Protein AF-A0A7D9ENE1-F1 (afdb_monomer_lite)

Organism: Paramuricea clavata (NCBI:txid317549)

Secondary structure (DSSP, 8-state):
-EESSS-S-TTSS-EE----PPPHHHHHHHHHHTTGGG--SS-EEEEEE-TTS-EEEEEEE-TTPPPPTTTHHHHHHHHHHHHHHHHHHHS--HHHHHHTS---HHHHHHHHHHS--S---PPP------------------------

pLDDT: mean 74.37, std 24.55, range [29.38, 98.38]

Foldseek 3Di:
DAAPDPDPPSVPDDDDDDDDDDDPVNVVVVVVVQPPPNGAPDKDFDWDADPVRDIDTDDIGGPPDDDDPVCVVVVVVVVVVVVVVVCCVVPPDVVVVCVVPPDPVVVVVVVVVVPDDPDDDDDDDDDDDDDDDDDDDPDPDDDDDDDD

Sequence (148 aa):
RKSLSDNWKRNMGSAVVEEIQLTERYKLWADECAKMFGGLDILCVEAIQTGDGKEYIIEVIDTGIKLFSESRDEDIQRIADLTIKRLKEKYPSSLENMIGKTAPAALLSEALKVVGNPTSKASHSPGDSNSSSTTKLHGHFSGIILDN

Structure (mmCIF, N/CA/C/O backbone):
data_AF-A0A7D9ENE1-F1
#
_entry.id   AF-A0A7D9ENE1-F1
#
loop_
_atom_site.group_PDB
_atom_site.id
_atom_site.type_symbol
_atom_site.label_atom_id
_atom_site.label_alt_id
_atom_site.label_comp_id
_atom_site.label_asym_id
_atom_site.label_entity_id
_atom_site.label_seq_id
_atom_site.pdbx_PDB_ins_code
_atom_site.Cartn_x
_atom_site.Cartn_y
_atom_site.Cartn_z
_atom_site.occupancy
_atom_site.B_iso_or_equiv
_atom_site.auth_seq_id
_atom_site.auth_comp_id
_atom_site.auth_asym_id
_atom_site.auth_atom_id
_atom_site.pdbx_PDB_model_num
ATOM 1 N N . ARG A 1 1 ? 10.859 3.025 -8.337 1.00 83.50 1 ARG A N 1
ATOM 2 C CA . ARG A 1 1 ? 12.265 2.776 -7.915 1.00 83.50 1 ARG A CA 1
ATOM 3 C C . ARG A 1 1 ? 13.111 2.343 -9.114 1.00 83.50 1 ARG A C 1
ATOM 5 O O . ARG A 1 1 ? 12.713 1.411 -9.809 1.00 83.50 1 ARG A O 1
ATOM 12 N N . LYS A 1 2 ? 14.271 2.972 -9.334 1.00 84.75 2 LYS A N 1
ATOM 13 C CA . LYS A 1 2 ? 15.272 2.615 -10.358 1.00 84.75 2 LYS A CA 1
ATOM 14 C C . LYS A 1 2 ? 16.598 2.274 -9.667 1.00 84.75 2 LYS A C 1
ATOM 16 O O . LYS A 1 2 ? 17.051 3.048 -8.830 1.00 84.75 2 LYS A O 1
ATOM 21 N N . SER A 1 3 ? 17.185 1.112 -9.961 1.00 83.00 3 SER A N 1
ATOM 22 C CA . SER A 1 3 ? 18.497 0.730 -9.406 1.00 83.00 3 SER A CA 1
ATOM 23 C C . SER A 1 3 ? 19.589 1.643 -9.965 1.00 83.00 3 SER A C 1
ATOM 25 O O . SER A 1 3 ? 19.548 1.975 -11.147 1.00 83.00 3 SER A O 1
ATOM 27 N N . LEU A 1 4 ? 20.557 2.024 -9.129 1.00 82.44 4 LEU A N 1
ATOM 28 C CA . LEU A 1 4 ? 21.798 2.695 -9.545 1.00 82.44 4 LEU A CA 1
ATOM 29 C C . LEU A 1 4 ? 22.974 1.717 -9.678 1.00 82.44 4 LEU A C 1
ATOM 31 O O . LEU A 1 4 ? 24.090 2.123 -9.985 1.00 82.44 4 LEU A O 1
ATOM 35 N N . SER A 1 5 ? 22.730 0.437 -9.410 1.00 80.12 5 SER A N 1
ATOM 36 C CA . SER A 1 5 ? 23.700 -0.643 -9.570 1.00 80.12 5 SER A CA 1
ATOM 37 C C . SER A 1 5 ? 23.276 -1.579 -10.699 1.00 80.12 5 SER A C 1
ATOM 39 O O . SER A 1 5 ? 22.077 -1.725 -10.956 1.00 80.12 5 SER A O 1
ATOM 41 N N . ASP A 1 6 ? 24.236 -2.299 -11.284 1.00 76.69 6 ASP A N 1
ATOM 42 C CA . ASP A 1 6 ? 23.997 -3.377 -12.263 1.00 76.69 6 ASP A CA 1
ATOM 43 C C . ASP A 1 6 ? 23.318 -4.622 -11.646 1.00 76.69 6 ASP A C 1
ATOM 45 O O . ASP A 1 6 ? 23.276 -5.701 -12.238 1.00 76.69 6 ASP A O 1
ATOM 49 N N . ASN A 1 7 ? 22.767 -4.503 -10.435 1.00 79.50 7 ASN A N 1
ATOM 50 C CA . ASN A 1 7 ? 22.021 -5.566 -9.791 1.00 79.50 7 ASN A CA 1
ATOM 51 C C . ASN A 1 7 ? 20.603 -5.655 -10.366 1.00 79.50 7 ASN A C 1
ATOM 53 O O . ASN A 1 7 ? 19.835 -4.690 -10.348 1.00 79.50 7 ASN A O 1
ATOM 57 N N . TRP A 1 8 ? 20.225 -6.850 -10.819 1.00 79.44 8 TRP A N 1
ATOM 58 C CA . TRP A 1 8 ? 18.872 -7.113 -11.308 1.00 79.44 8 TRP A CA 1
ATOM 59 C C . TRP A 1 8 ? 17.818 -6.983 -10.195 1.00 79.44 8 TRP A C 1
ATOM 61 O O . TRP A 1 8 ? 16.671 -6.617 -10.460 1.00 79.44 8 TRP A O 1
ATOM 71 N N . LYS A 1 9 ? 18.206 -7.233 -8.934 1.00 81.25 9 LYS A N 1
ATOM 72 C CA . LYS A 1 9 ? 17.355 -7.043 -7.755 1.00 81.25 9 LYS A CA 1
ATOM 73 C C . LYS A 1 9 ? 17.386 -5.582 -7.322 1.00 81.25 9 LYS A C 1
ATOM 75 O O . LYS A 1 9 ? 18.244 -5.175 -6.545 1.00 81.25 9 LYS A O 1
ATOM 80 N N . ARG A 1 10 ? 16.401 -4.798 -7.773 1.00 76.19 10 ARG A N 1
ATOM 81 C CA . ARG A 1 10 ? 16.303 -3.351 -7.481 1.00 76.19 10 ARG A CA 1
ATOM 82 C C . ARG A 1 10 ? 16.133 -3.008 -5.992 1.00 76.19 10 ARG A C 1
ATOM 84 O O . ARG A 1 10 ? 16.212 -1.835 -5.643 1.00 76.19 10 ARG A O 1
ATOM 91 N N . ASN A 1 11 ? 15.847 -3.983 -5.126 1.00 73.94 11 ASN A N 1
ATOM 92 C CA . ASN A 1 11 ? 15.789 -3.806 -3.671 1.00 73.94 11 ASN A CA 1
ATOM 93 C C . ASN A 1 11 ? 17.148 -4.016 -2.975 1.00 73.94 11 ASN A C 1
ATOM 95 O O . ASN A 1 11 ? 17.249 -3.756 -1.778 1.00 73.94 11 ASN A O 1
ATOM 99 N N . MET A 1 12 ? 18.176 -4.470 -3.702 1.00 77.12 12 MET A N 1
ATOM 100 C CA . MET A 1 12 ? 19.537 -4.622 -3.199 1.00 77.12 12 MET A CA 1
ATOM 101 C C . MET A 1 12 ? 20.462 -3.552 -3.779 1.00 77.12 12 MET A C 1
ATOM 103 O O . MET A 1 12 ? 20.626 -3.448 -4.991 1.00 77.12 12 MET A O 1
ATOM 107 N N . GLY A 1 13 ? 21.126 -2.813 -2.891 1.00 76.62 13 GLY A N 1
ATOM 108 C CA . GLY A 1 13 ? 22.040 -1.734 -3.258 1.00 76.62 13 GLY A CA 1
ATOM 109 C C . GLY A 1 13 ? 21.349 -0.378 -3.394 1.00 76.62 13 GLY A C 1
ATOM 110 O O . GLY A 1 13 ? 20.189 -0.201 -3.016 1.00 76.62 13 GLY A O 1
ATOM 111 N N . SER A 1 14 ? 22.093 0.602 -3.900 1.00 81.75 14 SER A N 1
ATOM 112 C CA . SER A 1 14 ? 21.598 1.966 -4.074 1.00 81.75 14 SER A CA 1
ATOM 113 C C . SER A 1 14 ? 20.551 2.031 -5.182 1.00 81.75 14 SER A C 1
ATOM 115 O O . SER A 1 14 ? 20.741 1.500 -6.278 1.00 81.75 14 SER A O 1
ATOM 117 N N . ALA A 1 15 ? 19.452 2.724 -4.911 1.00 84.75 15 ALA A N 1
ATOM 118 C CA . ALA A 1 15 ? 18.377 2.934 -5.863 1.00 84.75 15 ALA A CA 1
ATOM 119 C C . ALA A 1 15 ? 17.761 4.317 -5.657 1.00 84.75 15 ALA A C 1
ATOM 121 O O . ALA A 1 15 ? 17.670 4.797 -4.530 1.00 84.75 15 ALA A O 1
ATOM 122 N N . VAL A 1 16 ? 17.289 4.921 -6.744 1.00 85.25 16 VAL A N 1
ATOM 123 C CA . VAL A 1 16 ? 16.488 6.144 -6.702 1.00 85.25 16 VAL A CA 1
ATOM 124 C C . VAL A 1 16 ? 15.023 5.754 -6.551 1.00 85.25 16 VAL A C 1
ATOM 126 O O . VAL A 1 16 ? 14.503 4.900 -7.285 1.00 85.25 16 VAL A O 1
ATOM 129 N N . VAL A 1 17 ? 14.352 6.354 -5.575 1.00 86.06 17 VAL A N 1
ATOM 130 C CA . VAL A 1 17 ? 12.903 6.269 -5.400 1.00 86.06 17 VAL A CA 1
ATOM 131 C C . VAL A 1 17 ? 12.339 7.628 -5.789 1.00 86.06 17 VAL A C 1
ATOM 133 O O . VAL A 1 17 ? 12.820 8.648 -5.324 1.00 86.06 17 VAL A O 1
ATOM 136 N N . GLU A 1 18 ? 11.373 7.614 -6.696 1.00 86.56 18 GLU A N 1
ATOM 137 C CA . GLU A 1 18 ? 10.661 8.799 -7.161 1.00 86.56 18 GLU A CA 1
ATOM 138 C C . GLU A 1 18 ? 9.194 8.542 -6.842 1.00 86.56 18 GLU A C 1
ATOM 140 O O . GLU A 1 18 ? 8.674 7.471 -7.185 1.00 86.56 18 GLU A O 1
ATOM 145 N N . GLU A 1 19 ? 8.552 9.492 -6.171 1.00 88.38 19 GLU A N 1
ATOM 146 C CA . GLU A 1 19 ? 7.101 9.507 -6.068 1.00 88.38 19 GLU A CA 1
ATOM 147 C C . GLU A 1 19 ? 6.510 9.827 -7.445 1.00 88.38 19 GLU A C 1
ATOM 149 O O . GLU A 1 19 ? 7.012 10.680 -8.182 1.00 88.38 19 GLU A O 1
ATOM 154 N N . ILE A 1 20 ? 5.457 9.104 -7.816 1.00 90.12 20 ILE A N 1
ATOM 155 C CA . ILE A 1 20 ? 4.766 9.282 -9.091 1.00 90.12 20 ILE A CA 1
ATOM 156 C C . ILE A 1 20 ? 3.302 9.596 -8.832 1.00 90.12 20 ILE A C 1
ATOM 158 O O . ILE A 1 20 ? 2.725 9.158 -7.838 1.00 90.12 20 ILE A O 1
ATOM 162 N N . GLN A 1 21 ? 2.679 10.313 -9.763 1.00 91.94 21 GLN A N 1
ATOM 163 C CA . GLN A 1 21 ? 1.248 10.575 -9.679 1.00 91.94 21 GLN A CA 1
ATOM 164 C C . GLN A 1 21 ? 0.453 9.269 -9.754 1.00 91.94 21 GLN A C 1
ATOM 166 O O . GLN A 1 21 ? 0.703 8.408 -10.606 1.00 91.94 21 GLN A O 1
ATOM 171 N N . LEU A 1 22 ? -0.538 9.145 -8.872 1.00 93.62 22 LEU A N 1
ATOM 172 C CA . LEU A 1 22 ? -1.467 8.027 -8.893 1.00 93.62 22 LEU A CA 1
ATOM 173 C C . LEU A 1 22 ? -2.370 8.145 -10.128 1.00 93.62 22 LEU A C 1
ATOM 175 O O . LEU A 1 22 ? -3.110 9.113 -10.285 1.00 93.62 22 LEU A O 1
ATOM 179 N N . THR A 1 23 ? -2.312 7.148 -11.005 1.00 96.12 23 THR A N 1
ATOM 180 C CA . THR A 1 23 ? -3.180 7.070 -12.186 1.00 96.12 23 THR A CA 1
ATOM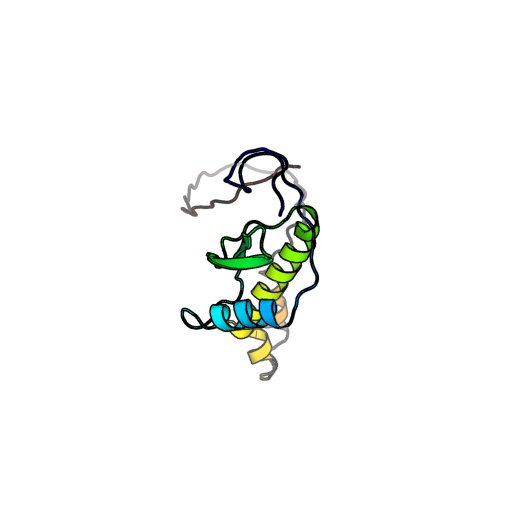 181 C C . THR A 1 23 ? -4.437 6.264 -11.872 1.00 96.12 23 THR A C 1
ATOM 183 O O . THR A 1 23 ? -4.436 5.430 -10.963 1.00 96.12 23 THR A O 1
ATOM 186 N N . GLU A 1 24 ? -5.495 6.432 -12.670 1.00 97.69 24 GLU A N 1
ATOM 187 C CA . GLU A 1 24 ? -6.702 5.596 -12.566 1.00 97.69 24 GLU A CA 1
ATOM 188 C C . GLU A 1 24 ? -6.383 4.104 -12.697 1.00 97.69 24 GLU A C 1
ATOM 190 O O . GLU A 1 24 ? -6.985 3.277 -12.018 1.00 97.69 24 GLU A O 1
ATOM 195 N N . ARG A 1 25 ? -5.386 3.752 -13.517 1.00 97.06 25 ARG A N 1
ATOM 196 C CA . ARG A 1 25 ? -4.958 2.363 -13.684 1.00 97.06 25 ARG A CA 1
ATOM 197 C C . ARG A 1 25 ? -4.301 1.807 -12.417 1.00 97.06 25 ARG A C 1
ATOM 199 O O . ARG A 1 25 ? -4.599 0.680 -12.038 1.00 97.06 25 ARG A O 1
ATOM 206 N N . TYR A 1 26 ? -3.441 2.578 -11.748 1.00 97.50 26 TYR A N 1
ATOM 207 C CA . TYR A 1 26 ? -2.842 2.144 -10.476 1.00 97.50 26 TYR A CA 1
ATOM 208 C C . TYR A 1 26 ? -3.883 2.048 -9.364 1.00 97.50 26 TYR A C 1
ATOM 210 O O . TYR A 1 26 ? -3.857 1.102 -8.580 1.00 97.50 26 TYR A O 1
ATOM 218 N N . LYS A 1 27 ? -4.838 2.984 -9.343 1.00 97.44 27 LYS A N 1
ATOM 219 C CA . LYS A 1 27 ? -5.983 2.921 -8.439 1.00 97.44 27 LYS A CA 1
ATOM 220 C C . LYS A 1 27 ? -6.813 1.661 -8.679 1.00 97.44 27 LYS A C 1
ATOM 222 O O . LYS A 1 27 ? -7.112 0.961 -7.724 1.00 97.44 27 LYS A O 1
ATOM 227 N N . LEU A 1 28 ? -7.119 1.333 -9.936 1.00 98.25 28 LEU A N 1
ATOM 228 C CA . LEU A 1 28 ? -7.845 0.112 -10.291 1.00 98.25 28 LEU A CA 1
ATOM 229 C C . LEU A 1 28 ? -7.131 -1.142 -9.770 1.00 98.25 28 LEU A C 1
ATOM 231 O O . LEU A 1 28 ? -7.777 -2.013 -9.200 1.00 98.25 28 LEU A O 1
ATOM 235 N N . TRP A 1 29 ? -5.807 -1.237 -9.931 1.00 98.38 29 TRP A N 1
ATOM 236 C CA . TRP A 1 29 ? -5.048 -2.377 -9.407 1.00 98.38 29 TRP A CA 1
ATOM 237 C C . TRP A 1 29 ? -5.186 -2.509 -7.891 1.00 98.38 29 TRP A C 1
ATOM 239 O O . TRP A 1 29 ? -5.470 -3.601 -7.402 1.00 98.38 29 TRP A O 1
ATOM 249 N N . ALA A 1 30 ? -5.024 -1.404 -7.162 1.00 97.88 30 ALA A N 1
ATOM 250 C CA . ALA A 1 30 ? -5.180 -1.393 -5.713 1.00 97.88 30 ALA A CA 1
ATOM 251 C C . ALA A 1 30 ? -6.617 -1.746 -5.290 1.00 97.88 30 ALA A C 1
ATOM 253 O O . ALA A 1 30 ? -6.799 -2.612 -4.439 1.00 97.88 30 ALA A O 1
ATOM 254 N N . ASP A 1 31 ? -7.626 -1.144 -5.925 1.00 98.00 31 ASP A N 1
ATOM 255 C CA . ASP A 1 31 ? -9.046 -1.355 -5.621 1.00 98.00 31 ASP A CA 1
ATOM 256 C C . ASP A 1 31 ? -9.483 -2.811 -5.864 1.00 98.00 31 ASP A C 1
ATOM 258 O O . ASP A 1 31 ? -10.265 -3.359 -5.086 1.00 98.00 31 ASP A O 1
ATOM 262 N N . GLU A 1 32 ? -8.993 -3.465 -6.923 1.00 98.31 32 GLU A N 1
ATOM 263 C CA . GLU A 1 32 ? -9.289 -4.882 -7.173 1.00 98.31 32 GLU A CA 1
ATOM 264 C C . GLU A 1 32 ? -8.587 -5.801 -6.165 1.00 98.31 32 GLU A C 1
ATOM 266 O O . GLU A 1 32 ? -9.214 -6.720 -5.633 1.00 98.31 32 GLU A O 1
ATOM 271 N N . CYS A 1 33 ? -7.320 -5.527 -5.835 1.00 98.06 33 CYS A N 1
ATOM 272 C CA . CYS A 1 33 ? -6.588 -6.294 -4.823 1.00 98.06 33 CYS A CA 1
ATOM 273 C C . CYS A 1 33 ? -7.198 -6.127 -3.421 1.00 98.06 33 CYS A C 1
ATOM 275 O O . CYS A 1 33 ? -7.230 -7.081 -2.644 1.00 98.06 33 CYS A O 1
ATOM 277 N N . ALA A 1 34 ? -7.759 -4.953 -3.112 1.00 98.19 34 ALA A N 1
ATOM 278 C CA . ALA A 1 34 ? -8.390 -4.661 -1.826 1.00 98.19 34 ALA A CA 1
ATOM 279 C C . ALA A 1 34 ? -9.583 -5.569 -1.507 1.00 98.19 34 ALA A C 1
ATOM 281 O O . ALA A 1 34 ? -9.944 -5.720 -0.345 1.00 98.19 34 ALA A O 1
ATOM 282 N N . LYS A 1 35 ? -10.211 -6.192 -2.509 1.00 98.00 35 LYS A N 1
ATOM 283 C CA . LYS A 1 35 ? -11.386 -7.059 -2.314 1.00 98.00 35 LYS A CA 1
ATOM 284 C C . LYS A 1 35 ? -11.021 -8.462 -1.819 1.00 98.00 35 LYS A C 1
ATOM 286 O O . LYS A 1 35 ? -11.905 -9.219 -1.414 1.00 98.00 35 LYS A O 1
ATOM 291 N N . MET A 1 36 ? -9.743 -8.836 -1.874 1.00 95.88 36 MET A N 1
ATOM 292 C CA . MET A 1 36 ? -9.277 -10.162 -1.471 1.00 95.88 36 MET A CA 1
ATOM 293 C C . MET A 1 36 ? -9.509 -10.411 0.026 1.00 95.88 36 MET A C 1
ATOM 295 O O . MET A 1 36 ? -9.534 -9.485 0.832 1.00 95.88 36 MET A O 1
ATOM 299 N N . PHE A 1 37 ? -9.688 -11.682 0.398 1.00 96.44 37 PHE A N 1
ATOM 300 C CA . PHE A 1 37 ? -9.783 -12.135 1.796 1.00 96.44 37 PHE A CA 1
ATOM 301 C C . PHE A 1 37 ? -10.854 -11.433 2.657 1.00 96.44 37 PHE A C 1
ATOM 303 O O . PHE A 1 37 ? -10.751 -11.408 3.879 1.00 96.44 37 PHE A O 1
ATOM 310 N N . GLY A 1 38 ? -11.908 -10.902 2.028 1.00 95.56 38 GLY A N 1
ATOM 311 C CA . GLY A 1 38 ? -12.989 -10.192 2.720 1.00 95.56 38 GLY A CA 1
ATOM 312 C C . GLY A 1 38 ? -12.736 -8.697 2.930 1.00 95.56 38 GLY A C 1
ATOM 313 O O . GLY A 1 38 ? -13.564 -8.039 3.557 1.00 95.56 38 GLY A O 1
ATOM 314 N N . GLY A 1 39 ? -11.644 -8.159 2.382 1.00 96.69 39 GLY A N 1
ATOM 315 C CA . GLY A 1 39 ? -11.302 -6.742 2.441 1.00 96.69 39 GLY A CA 1
ATOM 316 C C . GLY A 1 39 ? -9.922 -6.508 3.049 1.00 96.69 39 GLY A C 1
ATOM 317 O O . GLY A 1 39 ? -9.674 -6.890 4.191 1.00 96.69 39 GLY A O 1
ATOM 318 N N . LEU A 1 40 ? -9.046 -5.831 2.308 1.00 97.00 40 LEU A N 1
ATOM 319 C CA . LEU A 1 40 ? -7.759 -5.339 2.788 1.00 97.00 40 LEU A CA 1
ATOM 320 C C . LEU A 1 40 ? -7.828 -3.822 2.960 1.00 97.00 40 LEU A C 1
ATOM 322 O O . LEU A 1 40 ? -8.059 -3.085 2.005 1.00 97.00 40 LEU A O 1
ATOM 326 N N . ASP A 1 41 ? -7.613 -3.371 4.190 1.00 96.50 41 ASP A N 1
ATOM 327 C CA . ASP A 1 41 ? -7.587 -1.951 4.555 1.00 96.50 41 ASP A CA 1
ATOM 328 C C . ASP A 1 41 ? -6.279 -1.255 4.168 1.00 96.50 41 ASP A C 1
ATOM 330 O O . ASP A 1 41 ? -6.256 -0.071 3.840 1.00 96.50 41 ASP A O 1
ATOM 334 N N . ILE A 1 42 ? -5.182 -2.006 4.238 1.00 97.19 42 ILE A N 1
ATOM 335 C CA . ILE A 1 42 ? -3.829 -1.562 3.928 1.00 97.19 42 ILE A CA 1
ATOM 336 C C . ILE A 1 42 ? -3.239 -2.613 2.995 1.00 97.19 42 ILE A C 1
ATOM 338 O O . ILE A 1 42 ? -3.222 -3.799 3.334 1.00 97.19 42 ILE A O 1
ATOM 342 N N . LEU A 1 43 ? -2.785 -2.175 1.822 1.00 97.25 43 LEU A N 1
ATOM 343 C CA . LEU A 1 43 ? -2.108 -3.024 0.852 1.00 97.25 43 LEU A CA 1
ATOM 344 C C . LEU A 1 43 ? -1.141 -2.220 -0.021 1.00 97.25 43 LEU A C 1
ATOM 346 O O . LEU A 1 43 ? -1.262 -1.002 -0.156 1.00 97.25 43 LEU A O 1
ATOM 350 N N . CYS A 1 44 ? -0.210 -2.922 -0.655 1.00 96.62 44 CYS A N 1
ATOM 351 C CA . CYS A 1 44 ? 0.653 -2.407 -1.709 1.00 96.62 44 CYS A CA 1
ATOM 352 C C . CYS A 1 44 ? 0.640 -3.379 -2.889 1.00 96.62 44 CYS A C 1
ATOM 354 O O . CYS A 1 44 ? 0.740 -4.588 -2.696 1.00 96.62 44 CYS A O 1
ATOM 356 N N . VAL A 1 45 ? 0.547 -2.850 -4.108 1.00 97.19 45 VAL A N 1
ATOM 357 C CA . VAL A 1 45 ? 0.731 -3.628 -5.339 1.00 97.19 45 VAL A CA 1
ATOM 358 C C . VAL A 1 45 ? 2.124 -3.327 -5.876 1.00 97.19 45 VAL A C 1
ATOM 360 O O . VAL A 1 45 ? 2.409 -2.192 -6.261 1.00 97.19 45 VAL A O 1
ATOM 363 N N . GLU A 1 46 ? 2.995 -4.334 -5.918 1.00 95.50 46 GLU A N 1
ATOM 364 C CA . GLU A 1 46 ? 4.331 -4.199 -6.491 1.00 95.50 46 GLU A CA 1
ATOM 365 C C . GLU A 1 46 ? 4.327 -4.621 -7.961 1.00 95.50 46 GLU A C 1
ATOM 367 O O . GLU A 1 46 ? 3.832 -5.690 -8.329 1.00 95.50 46 GLU A O 1
ATOM 372 N N . ALA A 1 47 ? 4.907 -3.777 -8.814 1.00 95.56 47 ALA A N 1
ATOM 373 C CA . ALA A 1 47 ? 5.028 -4.032 -10.240 1.00 95.56 47 ALA A CA 1
ATOM 374 C C . ALA A 1 47 ? 6.423 -3.684 -10.771 1.00 95.56 47 ALA A C 1
ATOM 376 O O . ALA A 1 47 ? 7.097 -2.766 -10.296 1.00 95.56 47 ALA A O 1
ATOM 377 N N . ILE A 1 48 ? 6.840 -4.401 -11.813 1.00 94.06 48 ILE A N 1
ATOM 378 C CA . ILE A 1 48 ? 8.063 -4.135 -12.567 1.00 94.06 48 ILE A CA 1
ATOM 379 C C . ILE A 1 48 ? 7.688 -3.543 -13.921 1.00 94.06 48 ILE A C 1
ATOM 381 O O . ILE A 1 48 ? 6.971 -4.171 -14.694 1.00 94.06 48 ILE A O 1
ATOM 385 N N . GLN A 1 49 ? 8.248 -2.373 -14.235 1.00 93.06 49 GLN A N 1
ATOM 386 C CA . GLN A 1 49 ? 8.279 -1.832 -15.593 1.00 93.06 49 GLN A CA 1
ATOM 387 C C . GLN A 1 49 ? 9.530 -2.317 -16.343 1.00 93.06 49 GLN A C 1
ATOM 389 O O . GLN A 1 49 ? 10.649 -2.242 -15.809 1.00 93.06 49 GLN A O 1
ATOM 394 N N . THR A 1 50 ? 9.338 -2.815 -17.562 1.00 92.56 50 THR A N 1
ATOM 395 C CA . THR A 1 50 ? 10.385 -3.223 -18.506 1.00 92.56 50 THR A CA 1
ATOM 396 C C . THR A 1 50 ? 10.854 -2.048 -19.365 1.00 92.56 50 THR A C 1
ATOM 398 O O . THR A 1 50 ? 10.227 -0.992 -19.404 1.00 92.56 50 THR A O 1
ATOM 401 N N . GLY A 1 51 ? 11.983 -2.213 -20.064 1.00 90.06 51 GLY A N 1
ATOM 402 C CA . GLY A 1 51 ? 12.560 -1.149 -20.899 1.00 90.06 51 GLY A CA 1
ATOM 403 C C . GLY A 1 51 ? 11.673 -0.711 -22.072 1.00 90.06 51 GLY A C 1
ATOM 404 O O . GLY A 1 51 ? 11.788 0.421 -22.523 1.00 90.06 51 GLY A O 1
ATOM 405 N N . ASP A 1 52 ? 10.758 -1.572 -22.529 1.00 93.94 52 ASP A N 1
ATOM 406 C CA . ASP A 1 52 ? 9.736 -1.265 -23.540 1.00 93.94 52 ASP A CA 1
ATOM 407 C C . ASP A 1 52 ? 8.459 -0.640 -22.943 1.00 93.94 52 ASP A C 1
ATOM 409 O O . ASP A 1 52 ? 7.451 -0.508 -23.634 1.00 93.94 52 ASP A O 1
ATOM 413 N N . GLY A 1 53 ? 8.481 -0.261 -21.660 1.00 93.38 53 GLY A N 1
ATOM 414 C CA . GLY A 1 53 ? 7.390 0.441 -20.982 1.00 93.38 53 GLY A CA 1
ATOM 415 C C . GLY A 1 53 ? 6.242 -0.450 -20.505 1.00 93.38 53 GLY A C 1
ATOM 416 O O . GLY A 1 53 ? 5.319 0.058 -19.871 1.00 93.38 53 GLY A O 1
ATOM 417 N N . LYS A 1 54 ? 6.286 -1.763 -20.760 1.00 96.00 54 LYS A N 1
ATOM 418 C CA . LYS A 1 54 ? 5.288 -2.703 -20.230 1.00 96.00 54 LYS A CA 1
ATOM 419 C C . LYS A 1 54 ? 5.472 -2.896 -18.734 1.00 96.00 54 LYS A C 1
ATOM 421 O O . LYS A 1 54 ? 6.585 -2.833 -18.218 1.00 96.00 54 LYS A O 1
ATOM 426 N N . GLU A 1 55 ? 4.378 -3.170 -18.037 1.00 96.25 55 GLU A N 1
ATOM 427 C CA . GLU A 1 55 ? 4.390 -3.361 -16.590 1.00 96.25 55 GLU A CA 1
ATOM 428 C C . GLU A 1 55 ? 3.754 -4.682 -16.204 1.00 96.25 55 GLU A C 1
ATOM 430 O O . GLU A 1 55 ? 2.756 -5.106 -16.786 1.00 96.25 55 GLU A O 1
ATOM 435 N N . TYR A 1 56 ? 4.343 -5.306 -15.193 1.00 96.75 56 TYR A N 1
ATOM 436 C CA . TYR A 1 56 ? 3.963 -6.617 -14.702 1.00 96.75 56 TYR A CA 1
ATOM 437 C C . TYR A 1 56 ? 3.808 -6.532 -13.192 1.00 96.75 56 TYR A C 1
ATOM 439 O O . TYR A 1 56 ? 4.771 -6.201 -12.501 1.00 96.75 56 TYR A O 1
ATOM 447 N N . ILE A 1 57 ? 2.608 -6.818 -12.687 1.00 97.62 57 ILE A N 1
ATOM 448 C CA . ILE A 1 57 ? 2.373 -6.987 -11.249 1.00 97.62 57 ILE A CA 1
ATOM 449 C C . ILE A 1 57 ? 3.109 -8.255 -10.808 1.00 97.62 57 ILE A C 1
ATOM 451 O O . ILE A 1 57 ? 2.985 -9.294 -11.457 1.00 97.62 57 ILE A O 1
ATOM 455 N N . ILE A 1 58 ? 3.886 -8.159 -9.733 1.00 97.06 58 ILE A N 1
ATOM 456 C CA . ILE A 1 58 ? 4.699 -9.263 -9.209 1.00 97.06 58 ILE A CA 1
ATOM 457 C C . ILE A 1 58 ? 4.303 -9.681 -7.794 1.00 97.06 58 ILE A C 1
ATOM 459 O O . ILE A 1 58 ? 4.529 -10.832 -7.433 1.00 97.06 58 ILE A O 1
ATOM 463 N N . GLU A 1 59 ? 3.701 -8.785 -7.011 1.00 96.69 59 GLU A N 1
ATOM 464 C CA . GLU A 1 59 ? 3.317 -9.070 -5.630 1.00 96.69 59 GLU A CA 1
ATOM 465 C C . GLU A 1 59 ? 2.179 -8.153 -5.165 1.00 96.69 59 GLU A C 1
ATOM 467 O O . GLU A 1 59 ? 2.052 -7.013 -5.618 1.00 96.69 59 GLU A O 1
ATOM 472 N N . VAL A 1 60 ? 1.365 -8.660 -4.238 1.00 97.25 60 VAL A N 1
ATOM 473 C CA . VAL A 1 60 ? 0.446 -7.867 -3.417 1.00 97.25 60 VAL A CA 1
ATOM 474 C C . VAL A 1 60 ? 0.830 -8.104 -1.962 1.00 97.25 60 VAL A C 1
ATOM 476 O O . VAL A 1 60 ? 0.843 -9.246 -1.507 1.00 97.25 60 VAL A O 1
ATOM 479 N N . ILE A 1 61 ? 1.144 -7.028 -1.251 1.00 96.94 61 ILE A N 1
ATOM 480 C CA . ILE A 1 61 ? 1.567 -7.038 0.151 1.00 96.94 61 ILE A CA 1
ATOM 481 C C . ILE A 1 61 ? 0.418 -6.461 0.979 1.00 96.94 61 ILE A C 1
ATOM 483 O O . ILE A 1 61 ? -0.182 -5.473 0.568 1.00 96.94 61 ILE A O 1
ATOM 487 N N . ASP A 1 62 ? 0.099 -7.070 2.118 1.00 95.75 62 ASP A N 1
ATOM 488 C CA . ASP A 1 62 ? -0.973 -6.646 3.025 1.00 95.75 62 ASP A CA 1
ATOM 489 C C . ASP A 1 62 ? -0.476 -5.589 4.038 1.00 95.75 62 ASP A C 1
ATOM 491 O O . ASP A 1 62 ? 0.137 -4.598 3.662 1.00 95.75 62 ASP A O 1
ATOM 495 N N . THR A 1 63 ? -0.704 -5.766 5.340 1.00 94.94 63 THR A N 1
ATOM 496 C CA . THR A 1 63 ? -0.200 -4.869 6.392 1.00 94.94 63 THR A CA 1
ATOM 497 C C . THR A 1 63 ? 1.330 -4.856 6.544 1.00 94.94 63 THR A C 1
ATOM 499 O O . THR A 1 63 ? 1.868 -3.923 7.139 1.00 94.94 63 THR A O 1
ATOM 502 N N . GLY A 1 64 ? 2.055 -5.841 5.997 1.00 91.69 64 GLY A N 1
ATOM 503 C CA . GLY A 1 64 ? 3.514 -5.990 6.132 1.00 91.69 64 GLY A CA 1
ATOM 504 C C . GLY A 1 64 ? 4.389 -5.046 5.287 1.00 91.69 64 GLY A C 1
ATOM 505 O O . GLY A 1 64 ? 5.564 -5.343 5.065 1.00 91.69 64 GLY A O 1
ATOM 506 N N . ILE A 1 65 ? 3.851 -3.936 4.774 1.00 92.56 65 ILE A N 1
ATOM 507 C CA . ILE A 1 65 ? 4.556 -3.047 3.833 1.00 92.56 65 ILE A CA 1
ATOM 508 C C . ILE A 1 65 ? 5.665 -2.264 4.541 1.00 92.56 65 ILE A C 1
ATOM 510 O O . ILE A 1 65 ? 5.501 -1.733 5.640 1.00 92.56 65 ILE A O 1
ATOM 514 N N . LYS A 1 66 ? 6.803 -2.104 3.860 1.00 90.62 66 LYS A N 1
ATOM 515 C CA . LYS A 1 66 ? 7.852 -1.179 4.291 1.00 90.62 66 LYS A CA 1
ATOM 516 C C . LYS A 1 66 ? 7.481 0.261 3.927 1.00 90.62 66 LYS A C 1
ATOM 518 O O . LYS A 1 66 ? 7.439 0.600 2.748 1.00 90.62 66 LYS A O 1
ATOM 523 N N . LEU A 1 67 ? 7.318 1.112 4.939 1.00 92.56 67 LEU A N 1
ATOM 524 C CA . LEU A 1 67 ? 7.111 2.550 4.744 1.00 92.56 67 LEU A CA 1
ATOM 525 C C . LEU A 1 67 ? 8.377 3.232 4.208 1.00 92.56 67 LEU A C 1
ATOM 527 O O . LEU A 1 67 ? 9.500 2.898 4.611 1.00 92.56 67 LEU A O 1
ATOM 531 N N . PHE A 1 68 ? 8.192 4.198 3.310 1.00 89.31 68 PHE A N 1
ATOM 532 C CA . PHE A 1 68 ? 9.280 5.023 2.791 1.00 89.31 68 PHE A CA 1
ATOM 533 C C . PHE A 1 68 ? 9.678 6.076 3.823 1.00 89.31 68 PHE A C 1
ATOM 535 O O . PHE A 1 68 ? 8.837 6.577 4.554 1.00 89.31 68 PHE A O 1
ATOM 542 N N . SER A 1 69 ? 10.970 6.401 3.909 1.00 88.81 69 SER A N 1
ATOM 543 C CA . SER A 1 69 ? 11.486 7.325 4.928 1.00 88.81 69 SER A CA 1
ATOM 544 C C . SER A 1 69 ? 10.917 8.736 4.803 1.00 88.81 69 SER A C 1
ATOM 546 O O . SER A 1 69 ? 10.696 9.378 5.819 1.00 88.81 69 SER A O 1
ATOM 548 N N . GLU A 1 70 ? 10.680 9.199 3.575 1.00 89.00 70 GLU A N 1
ATOM 549 C CA . GLU A 1 70 ? 10.212 10.561 3.291 1.00 89.00 70 GLU A CA 1
ATOM 550 C C . GLU A 1 70 ? 8.737 10.765 3.668 1.00 89.00 70 GLU A C 1
ATOM 552 O O . GLU A 1 70 ? 8.387 11.825 4.171 1.00 89.00 70 GLU A O 1
ATOM 557 N N . SER A 1 71 ? 7.893 9.739 3.500 1.00 90.44 71 SER A N 1
ATOM 558 C CA . SER A 1 71 ? 6.457 9.776 3.827 1.00 90.44 71 SER A CA 1
ATOM 559 C C . SER A 1 71 ? 6.108 9.098 5.158 1.00 90.44 71 SER A C 1
ATOM 561 O O . SER A 1 71 ? 4.933 8.975 5.503 1.00 90.44 71 SER A O 1
ATOM 563 N N . ARG A 1 72 ? 7.112 8.628 5.914 1.00 93.38 72 ARG A N 1
ATOM 564 C CA . ARG A 1 72 ? 6.918 7.711 7.048 1.00 93.38 72 ARG A CA 1
ATOM 565 C C . ARG A 1 72 ? 5.953 8.254 8.095 1.00 93.38 72 ARG A C 1
ATOM 567 O O . ARG A 1 72 ? 5.067 7.521 8.522 1.00 93.38 72 ARG A O 1
ATOM 574 N N . ASP A 1 73 ? 6.152 9.493 8.526 1.00 96.38 73 ASP A N 1
ATOM 575 C CA . ASP A 1 73 ? 5.373 10.071 9.623 1.00 96.38 73 ASP A CA 1
ATOM 576 C C . ASP A 1 73 ? 3.909 10.275 9.215 1.00 96.38 73 ASP A C 1
ATOM 578 O O . ASP A 1 73 ? 2.998 9.967 9.985 1.00 96.38 73 ASP A O 1
ATOM 582 N N . GLU A 1 74 ? 3.673 10.698 7.971 1.00 96.75 74 GLU A N 1
ATOM 583 C CA . GLU A 1 74 ? 2.322 10.826 7.428 1.00 96.75 74 GLU A CA 1
ATOM 584 C C . GLU A 1 74 ? 1.627 9.469 7.303 1.00 96.75 74 GLU A C 1
ATOM 586 O O . GLU A 1 74 ? 0.462 9.329 7.676 1.00 96.75 74 GLU A O 1
ATOM 591 N N . ASP A 1 75 ? 2.335 8.453 6.806 1.00 96.44 75 ASP A N 1
ATOM 592 C CA . ASP A 1 75 ? 1.781 7.110 6.649 1.00 96.44 75 ASP A CA 1
ATOM 593 C C . ASP A 1 75 ? 1.467 6.479 8.009 1.00 96.44 75 ASP A C 1
ATOM 595 O O . ASP A 1 75 ? 0.409 5.873 8.178 1.00 96.44 75 ASP A O 1
ATOM 599 N N . ILE A 1 76 ? 2.323 6.690 9.016 1.00 97.38 76 ILE A N 1
ATOM 600 C CA . ILE A 1 76 ? 2.050 6.278 10.399 1.00 97.38 76 ILE A CA 1
ATOM 601 C C . ILE A 1 76 ? 0.792 6.968 10.927 1.00 97.38 76 ILE A C 1
ATOM 603 O O . ILE A 1 76 ? -0.060 6.297 11.513 1.00 97.38 76 ILE A O 1
ATOM 607 N N . GLN A 1 77 ? 0.641 8.276 10.702 1.00 98.19 77 GLN A N 1
ATOM 608 C CA . GLN A 1 77 ? -0.550 9.002 11.136 1.00 98.19 77 GLN A CA 1
ATOM 609 C C . GLN A 1 77 ? -1.818 8.457 10.459 1.00 98.19 77 GLN A C 1
ATOM 611 O O . GLN A 1 77 ? -2.804 8.182 11.140 1.00 98.19 77 GLN A O 1
ATOM 616 N N . ARG A 1 78 ? -1.784 8.205 9.143 1.00 97.81 78 ARG A N 1
ATOM 617 C CA . ARG A 1 78 ? -2.915 7.615 8.398 1.00 97.81 78 ARG A CA 1
ATOM 618 C C . ARG A 1 78 ? -3.287 6.228 8.922 1.00 97.81 78 ARG A C 1
ATOM 620 O O . ARG A 1 78 ? -4.470 5.926 9.083 1.00 97.81 78 ARG A O 1
ATOM 627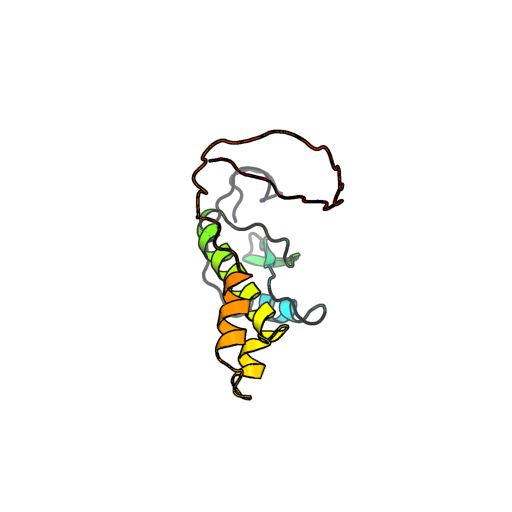 N N . ILE A 1 79 ? -2.291 5.391 9.218 1.00 97.88 79 ILE A N 1
ATOM 628 C CA . ILE A 1 79 ? -2.497 4.060 9.805 1.00 97.88 79 ILE A CA 1
ATOM 629 C C . ILE A 1 79 ? -3.125 4.178 11.199 1.00 97.88 79 ILE A C 1
ATOM 631 O O . ILE A 1 79 ? -4.053 3.429 11.521 1.00 97.88 79 ILE A O 1
ATOM 635 N N . ALA A 1 80 ? -2.664 5.124 12.021 1.00 97.94 80 ALA A N 1
ATOM 636 C CA . ALA A 1 80 ? -3.224 5.371 13.346 1.00 97.94 80 ALA A CA 1
ATOM 637 C C . ALA A 1 80 ? -4.693 5.812 13.262 1.00 97.94 80 ALA A C 1
ATOM 639 O O . ALA A 1 80 ? -5.548 5.228 13.932 1.00 97.94 80 ALA A O 1
ATOM 640 N N . ASP A 1 81 ? -5.008 6.769 12.389 1.00 98.31 81 ASP A N 1
ATOM 641 C CA . ASP A 1 81 ? -6.370 7.272 12.191 1.00 98.31 81 ASP A CA 1
ATOM 642 C C . ASP A 1 81 ? -7.318 6.167 11.708 1.00 98.31 81 ASP A C 1
ATOM 644 O O . ASP A 1 81 ? -8.426 6.010 12.236 1.00 98.31 81 ASP A O 1
ATOM 648 N N . LEU A 1 82 ? -6.868 5.347 10.752 1.00 97.69 82 LEU A N 1
ATOM 649 C CA . LEU A 1 82 ? -7.615 4.188 10.266 1.00 97.69 82 LEU A CA 1
ATOM 650 C C . LEU A 1 82 ? -7.865 3.171 11.383 1.00 97.69 82 LEU A C 1
ATOM 652 O O . LEU A 1 82 ? -8.988 2.692 11.547 1.00 97.69 82 LEU A O 1
ATOM 656 N N . THR A 1 83 ? -6.845 2.881 12.191 1.00 97.44 83 THR A N 1
ATOM 657 C CA . THR A 1 83 ? -6.954 1.953 13.323 1.00 97.44 83 THR A CA 1
ATOM 658 C C . THR A 1 83 ? -7.965 2.459 14.349 1.00 97.44 83 THR A C 1
ATOM 660 O O . THR A 1 83 ? -8.853 1.712 14.761 1.00 97.44 83 THR A O 1
ATO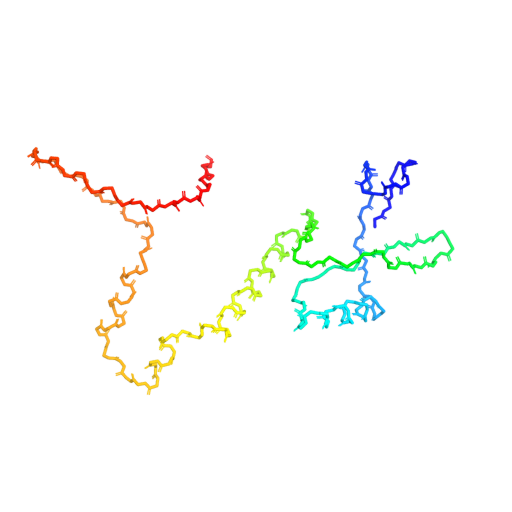M 663 N N . ILE A 1 84 ? -7.894 3.741 14.723 1.00 96.69 84 ILE A N 1
ATOM 664 C CA . ILE A 1 84 ? -8.845 4.374 15.647 1.00 96.69 84 ILE A CA 1
ATOM 665 C C . ILE A 1 84 ? -10.265 4.313 15.081 1.00 96.69 84 ILE A C 1
ATOM 667 O O . ILE A 1 84 ? -11.202 3.982 15.810 1.00 96.69 84 ILE A O 1
ATOM 671 N N . LYS A 1 85 ? -10.442 4.601 13.787 1.00 96.50 85 LYS A N 1
ATOM 672 C CA . LYS A 1 85 ? -11.741 4.508 13.112 1.00 96.50 85 LYS A CA 1
ATOM 673 C C . LYS A 1 85 ? -12.312 3.089 13.194 1.00 96.50 85 LYS A C 1
ATOM 675 O O . LYS A 1 85 ? -13.431 2.918 13.672 1.00 96.50 85 LYS A O 1
ATOM 680 N N . ARG A 1 86 ? -11.533 2.072 12.809 1.00 95.44 86 ARG A N 1
ATOM 681 C CA . ARG A 1 86 ? -11.943 0.657 12.862 1.00 95.44 86 ARG A CA 1
ATOM 682 C C . ARG A 1 86 ? -12.254 0.194 14.287 1.00 95.44 86 ARG A C 1
ATOM 684 O O . ARG A 1 86 ? -13.216 -0.544 14.499 1.00 95.44 86 ARG A O 1
ATOM 691 N N . LEU A 1 87 ? -11.482 0.652 15.274 1.00 95.81 87 LEU A N 1
ATOM 692 C CA . LEU A 1 87 ? -11.741 0.374 16.687 1.00 95.81 87 LEU A CA 1
ATOM 693 C C . LEU A 1 87 ? -13.071 0.970 17.149 1.00 95.81 87 LEU A C 1
ATOM 695 O O . LEU A 1 87 ? -13.840 0.262 17.787 1.00 95.81 87 LEU A O 1
ATOM 699 N N . LYS A 1 88 ? -13.371 2.225 16.799 1.00 93.94 88 LYS A N 1
ATOM 700 C CA . LYS A 1 88 ? -14.650 2.871 17.141 1.00 93.94 88 LYS A CA 1
ATOM 701 C C . LYS A 1 88 ? -15.848 2.180 16.490 1.00 93.94 88 LYS A C 1
ATOM 703 O O . LYS A 1 88 ? -16.867 2.000 17.145 1.00 93.94 88 LYS A O 1
ATOM 708 N N . GLU A 1 89 ? -15.722 1.771 15.227 1.00 93.56 89 GLU A N 1
ATOM 709 C CA . GLU A 1 89 ? -16.773 1.037 14.506 1.00 93.56 89 GLU A CA 1
ATOM 710 C C . GLU A 1 89 ? -17.076 -0.318 15.161 1.00 93.56 89 GLU A C 1
ATOM 712 O O . GLU A 1 89 ? -18.235 -0.705 15.297 1.00 93.56 89 GLU A O 1
ATOM 717 N N . LYS A 1 90 ? -16.032 -1.043 15.577 1.00 94.25 90 LYS A N 1
ATOM 718 C CA . LYS A 1 90 ? -16.165 -2.390 16.148 1.00 94.25 90 LYS A CA 1
ATOM 719 C C . LYS A 1 90 ? -16.496 -2.388 17.641 1.00 94.25 90 LYS A C 1
ATOM 721 O O . LYS A 1 90 ? -17.185 -3.288 18.118 1.00 94.25 90 LYS A O 1
ATOM 726 N N . TYR A 1 91 ? -16.002 -1.393 18.368 1.00 91.94 91 TYR A N 1
ATOM 727 C CA . TYR A 1 91 ? -16.153 -1.234 19.810 1.00 91.94 91 TYR A CA 1
ATOM 728 C C . TYR A 1 91 ? -16.697 0.166 20.117 1.00 91.94 91 TYR A C 1
ATOM 730 O O . TYR A 1 91 ? -15.975 1.000 20.673 1.00 91.94 91 TYR A O 1
ATOM 738 N N . PRO A 1 92 ? -17.963 0.449 19.759 1.00 83.69 92 PRO A N 1
ATOM 739 C CA . PRO A 1 92 ? -18.575 1.721 20.102 1.00 83.69 92 PRO A CA 1
ATOM 740 C C . PRO A 1 92 ? -18.554 1.891 21.621 1.00 83.69 92 PRO A C 1
ATOM 742 O O . PRO A 1 92 ? -18.880 0.969 22.377 1.00 83.69 92 PRO A O 1
ATOM 745 N N . SER A 1 93 ? -18.135 3.070 22.072 1.00 73.88 93 SER A N 1
ATOM 746 C CA . SER A 1 93 ? -17.991 3.401 23.487 1.00 73.88 93 SER A CA 1
ATOM 747 C C . SER A 1 93 ? -19.278 3.055 24.244 1.00 73.88 93 SER A C 1
ATOM 749 O O . SER A 1 93 ? -20.350 3.558 23.905 1.00 73.88 93 SER A O 1
ATOM 751 N N . SER A 1 94 ? -19.200 2.256 25.317 1.00 63.50 94 SER A N 1
ATOM 752 C CA . SER A 1 94 ? -20.384 2.000 26.159 1.00 63.50 94 SER A CA 1
ATOM 753 C C . SER A 1 94 ? -20.959 3.302 26.734 1.00 63.50 94 SER A C 1
ATOM 755 O O . SER A 1 94 ? -22.162 3.399 26.951 1.00 63.50 94 SER A O 1
ATOM 757 N N . LEU A 1 95 ? -20.113 4.326 26.900 1.00 57.06 95 LEU A N 1
ATOM 758 C CA . LEU A 1 95 ? -20.486 5.681 27.298 1.00 57.06 95 LEU A CA 1
ATOM 759 C C . LEU A 1 95 ? -21.409 6.374 26.288 1.00 57.06 95 LEU A C 1
ATOM 761 O O . LEU A 1 95 ? -22.377 6.993 26.711 1.00 57.06 95 LEU A O 1
ATOM 765 N N . GLU A 1 96 ? -21.196 6.223 24.979 1.00 56.38 96 GLU A N 1
ATOM 766 C CA . GLU A 1 96 ? -22.105 6.791 23.968 1.00 56.38 96 GLU A CA 1
ATOM 767 C C . GLU A 1 96 ? -23.462 6.075 23.975 1.00 56.38 96 GLU A C 1
ATOM 769 O O . GLU A 1 96 ? -24.506 6.723 23.905 1.00 56.38 96 GLU A O 1
ATOM 774 N N . ASN A 1 97 ? -23.466 4.761 24.219 1.00 53.03 97 ASN A N 1
ATOM 775 C CA . ASN A 1 97 ? -24.693 3.994 24.460 1.00 53.03 97 ASN A CA 1
ATOM 776 C C . ASN A 1 97 ? -25.387 4.355 25.795 1.00 53.03 97 ASN A C 1
ATOM 778 O O . ASN A 1 97 ? -26.577 4.081 25.962 1.00 53.03 97 ASN A O 1
ATOM 782 N N . MET A 1 98 ? -24.675 4.984 26.740 1.00 52.50 98 MET A N 1
ATOM 783 C CA . MET A 1 98 ? -25.224 5.502 28.002 1.00 52.50 98 MET A CA 1
ATOM 784 C C . MET A 1 98 ? -25.694 6.962 27.912 1.00 52.50 98 MET A C 1
ATOM 786 O O . MET A 1 98 ? -26.515 7.364 28.726 1.00 52.50 98 MET A O 1
ATOM 790 N N . ILE A 1 99 ? -25.271 7.765 26.930 1.00 53.75 99 ILE A N 1
ATOM 791 C CA . ILE A 1 99 ? -25.740 9.162 26.796 1.00 53.75 99 ILE A CA 1
ATOM 792 C C . ILE A 1 99 ? -27.248 9.229 26.472 1.00 53.75 99 ILE A C 1
ATOM 794 O O . ILE A 1 99 ? -27.921 10.180 26.864 1.00 53.75 99 ILE A O 1
ATOM 798 N N . GLY A 1 100 ? -27.822 8.180 25.867 1.00 51.03 100 GLY A N 1
ATOM 799 C CA . GLY A 1 100 ? -29.276 8.030 25.687 1.00 51.03 100 GLY A CA 1
ATOM 800 C C . GLY A 1 100 ? -30.049 7.568 26.936 1.00 51.03 100 GLY A C 1
ATOM 801 O O . GLY A 1 100 ? -31.278 7.525 26.918 1.00 51.03 100 GLY A O 1
ATOM 802 N N . LYS A 1 101 ? -29.356 7.214 28.023 1.00 53.00 101 LYS A N 1
ATOM 803 C CA . LYS A 1 101 ? -29.933 6.814 29.313 1.00 53.00 101 LYS A CA 1
ATOM 804 C C . LYS A 1 101 ? -29.187 7.561 30.407 1.00 53.00 101 LYS A C 1
ATOM 806 O O . LYS A 1 101 ? -28.205 7.032 30.904 1.00 53.00 101 LYS A O 1
ATOM 811 N N . THR A 1 102 ? -29.642 8.769 30.746 1.00 50.00 102 THR A N 1
ATOM 812 C CA . THR A 1 102 ? -29.156 9.626 31.847 1.00 50.00 102 THR A CA 1
ATOM 813 C C . THR A 1 102 ? -28.422 8.841 32.942 1.00 50.00 102 THR A C 1
ATOM 815 O O . THR A 1 102 ? -29.016 8.388 33.919 1.00 50.00 102 THR A O 1
ATOM 818 N N . ALA A 1 103 ? -27.112 8.653 32.768 1.00 54.62 103 ALA A N 1
ATOM 819 C CA . ALA A 1 103 ? -26.285 8.032 33.782 1.00 54.62 103 ALA A CA 1
ATOM 820 C C . ALA A 1 103 ? -26.013 9.107 34.842 1.00 54.62 103 ALA A C 1
ATOM 822 O O . ALA A 1 103 ? -25.640 10.230 34.485 1.00 54.62 103 ALA A O 1
ATOM 823 N N . PRO A 1 104 ? -26.219 8.821 36.138 1.00 57.78 104 PRO A N 1
ATOM 824 C CA . PRO A 1 104 ? -25.961 9.796 37.186 1.00 57.78 104 PRO A CA 1
ATOM 825 C C . PRO A 1 104 ? -24.489 10.221 37.135 1.00 57.78 104 PRO A C 1
ATOM 827 O O . PRO A 1 104 ? -23.597 9.377 37.051 1.00 57.78 104 PRO A O 1
ATOM 830 N N . ALA A 1 105 ? -24.243 11.533 37.200 1.00 57.62 105 ALA A N 1
ATOM 831 C CA . ALA A 1 105 ? -22.930 12.170 37.036 1.00 57.62 105 ALA A CA 1
ATOM 832 C C . ALA A 1 105 ? -21.802 11.555 37.896 1.00 57.62 105 ALA A C 1
ATOM 834 O O . ALA A 1 105 ? -20.629 11.628 37.531 1.00 57.62 105 ALA A O 1
ATOM 835 N N . ALA A 1 106 ? -22.154 10.886 38.997 1.00 58.41 106 ALA A N 1
ATOM 836 C CA . ALA A 1 106 ? -21.227 10.139 39.840 1.00 58.41 106 ALA A CA 1
ATOM 837 C C . ALA A 1 106 ? -20.507 8.994 39.094 1.00 58.41 106 ALA A C 1
ATOM 839 O O . ALA A 1 106 ? -19.305 8.816 39.277 1.00 58.41 106 ALA A O 1
ATOM 840 N N . LEU A 1 107 ? -21.190 8.263 38.203 1.00 56.09 107 LEU A N 1
ATOM 841 C CA . LEU A 1 107 ? -20.586 7.145 37.462 1.00 56.09 107 LEU A CA 1
ATOM 842 C C . LEU A 1 107 ? -19.572 7.616 36.409 1.00 56.09 107 LEU A C 1
ATOM 844 O O . LEU A 1 107 ? -18.549 6.966 36.207 1.00 56.09 107 LEU A O 1
ATOM 848 N N . LEU A 1 108 ? -19.816 8.774 35.786 1.00 57.28 108 LEU A N 1
ATOM 849 C CA . LEU A 1 108 ? -18.874 9.401 34.851 1.00 57.28 108 LEU A CA 1
ATOM 850 C C . LEU A 1 108 ? -17.583 9.829 35.556 1.00 57.28 108 LEU A C 1
ATOM 852 O O . LEU A 1 108 ? -16.493 9.579 35.045 1.00 57.28 108 LEU A O 1
ATOM 856 N N . SER A 1 109 ? -17.701 10.422 36.750 1.00 56.72 109 SER A N 1
ATOM 857 C CA . SER A 1 109 ? -16.533 10.849 37.530 1.00 56.72 109 SER A CA 1
ATOM 858 C C . SER A 1 109 ? -15.643 9.686 37.978 1.00 56.72 109 SER A C 1
ATOM 860 O O . SER A 1 109 ? -14.431 9.855 38.084 1.00 56.72 109 SER A O 1
ATOM 862 N N . GLU A 1 110 ? -16.220 8.501 38.191 1.00 57.78 110 GLU A N 1
ATOM 863 C CA . GLU A 1 110 ? -15.472 7.323 38.630 1.00 57.78 110 GLU A CA 1
ATOM 864 C C . GLU A 1 110 ? -14.782 6.616 37.453 1.00 57.78 110 GLU A C 1
ATOM 866 O O . GLU A 1 110 ? -13.622 6.225 37.562 1.00 57.78 110 GLU A O 1
ATOM 871 N N . ALA A 1 111 ? -15.431 6.548 36.285 1.00 52.97 111 ALA A N 1
ATOM 872 C CA . ALA A 1 111 ? -14.828 5.999 35.068 1.00 52.97 111 ALA A CA 1
ATOM 873 C C . ALA A 1 111 ? -13.616 6.819 34.579 1.00 52.97 111 ALA A C 1
ATOM 875 O O . ALA A 1 111 ? -12.635 6.253 34.098 1.00 52.97 111 ALA A O 1
ATOM 876 N N . LEU A 1 112 ? -13.653 8.146 34.752 1.00 54.25 112 LEU A N 1
ATOM 877 C CA . LEU A 1 112 ? -12.551 9.050 34.401 1.00 54.25 112 LEU A CA 1
ATOM 878 C C . LEU A 1 112 ? -11.339 8.928 35.342 1.00 54.25 112 LEU A C 1
ATOM 880 O O . LEU A 1 112 ? -10.223 9.198 34.912 1.00 54.25 112 LEU A O 1
ATOM 884 N N . LYS A 1 113 ? -11.518 8.486 36.597 1.00 55.47 113 LYS A N 1
ATOM 885 C CA . LYS A 1 113 ? -10.396 8.231 37.526 1.00 55.47 113 LYS A CA 1
ATOM 886 C C . LYS A 1 113 ? -9.610 6.964 37.189 1.00 55.47 113 LYS A C 1
ATOM 888 O O . LYS A 1 113 ? -8.431 6.884 37.517 1.00 55.47 113 LYS A O 1
ATOM 893 N N . VAL A 1 114 ? -10.254 5.972 36.567 1.00 50.22 114 VAL A N 1
ATOM 894 C CA . VAL A 1 114 ? -9.623 4.684 36.225 1.00 50.22 114 VAL A CA 1
ATOM 895 C C . VAL A 1 114 ? -8.677 4.821 35.024 1.00 50.22 114 VAL A C 1
ATOM 897 O O . VAL A 1 114 ? -7.696 4.086 34.926 1.00 50.22 114 VAL A O 1
ATOM 900 N N . VAL A 1 115 ? -8.901 5.807 34.149 1.00 48.00 115 VAL A N 1
ATOM 901 C CA . VAL A 1 115 ? -7.953 6.184 33.090 1.00 48.00 115 VAL A CA 1
ATOM 902 C C . VAL A 1 115 ? -6.879 7.087 33.705 1.00 48.00 115 VAL A C 1
ATOM 904 O O . VAL A 1 115 ? -6.927 8.311 33.624 1.00 48.00 115 VAL A O 1
ATOM 907 N N . GLY A 1 116 ? -5.935 6.463 34.409 1.00 40.00 116 GLY A N 1
ATOM 908 C CA . GLY A 1 116 ? -4.841 7.145 35.094 1.00 40.00 116 GLY A CA 1
ATOM 909 C C . GLY A 1 116 ? -3.981 7.979 34.141 1.00 40.00 116 GLY A C 1
ATOM 910 O O . GLY A 1 116 ? -3.378 7.461 33.203 1.00 40.00 116 GLY A O 1
ATOM 911 N N . ASN A 1 117 ? -3.897 9.277 34.423 1.00 36.53 117 ASN A N 1
ATOM 912 C CA . ASN A 1 117 ? -2.915 10.189 33.847 1.00 36.53 117 ASN A CA 1
ATOM 913 C C . ASN A 1 117 ? -1.522 9.860 34.445 1.00 36.53 117 ASN A C 1
ATOM 915 O O . ASN A 1 117 ? -1.419 9.832 35.673 1.00 36.53 117 ASN A O 1
ATOM 919 N N . PRO A 1 118 ? -0.440 9.626 33.670 1.00 41.09 118 PRO A N 1
ATOM 920 C CA . PRO A 1 118 ? 0.831 9.123 34.220 1.00 41.09 118 PRO A CA 1
ATOM 921 C C . PRO A 1 1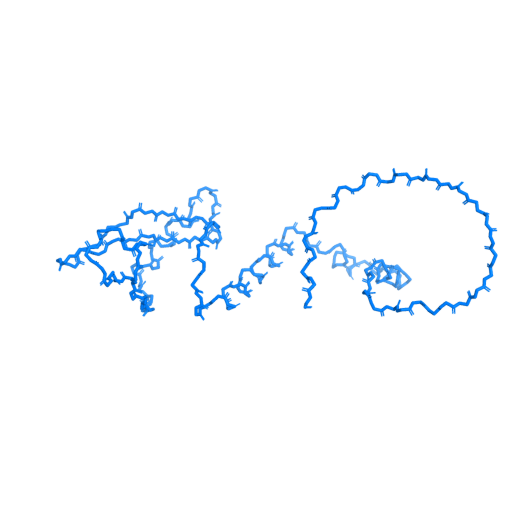18 ? 1.640 10.138 35.045 1.00 41.09 118 PRO A C 1
ATOM 923 O O . PRO A 1 118 ? 2.740 9.831 35.498 1.00 41.09 118 PRO A O 1
ATOM 926 N N . THR A 1 119 ? 1.152 11.362 35.239 1.00 40.22 119 THR A N 1
ATOM 927 C CA . THR A 1 119 ? 1.934 12.450 35.837 1.00 40.22 119 THR A CA 1
ATOM 928 C C . THR A 1 119 ? 1.319 12.950 37.137 1.00 40.22 119 THR A C 1
ATOM 930 O O . THR A 1 119 ? 0.722 14.021 37.191 1.00 40.22 119 THR A O 1
ATOM 933 N N . SER A 1 120 ? 1.531 12.213 38.221 1.00 40.56 120 SER A N 1
ATOM 934 C CA . SER A 1 120 ? 1.545 12.808 39.558 1.00 40.56 120 SER A CA 1
ATOM 935 C C . SER A 1 120 ? 2.629 12.136 40.392 1.00 40.56 120 SER A C 1
ATOM 937 O O . SER A 1 120 ? 2.443 11.037 40.910 1.00 40.56 120 SER A O 1
ATOM 939 N N . LYS A 1 121 ? 3.788 12.799 40.494 1.00 37.59 121 LYS A N 1
ATOM 940 C CA . LYS A 1 121 ? 4.835 12.463 41.464 1.00 37.59 121 LYS A CA 1
ATOM 941 C C . LYS A 1 121 ? 4.227 12.533 42.867 1.00 37.59 121 LYS A C 1
ATOM 943 O O . LYS A 1 121 ? 3.860 13.617 43.314 1.00 37.59 121 LYS A O 1
ATOM 948 N N . ALA A 1 122 ? 4.129 11.398 43.550 1.00 36.81 122 ALA A N 1
ATOM 949 C CA . ALA A 1 122 ? 3.793 11.366 44.966 1.00 36.81 122 ALA A CA 1
ATOM 950 C C . ALA A 1 122 ? 5.009 11.834 45.782 1.00 36.81 122 ALA A C 1
ATOM 952 O O . ALA A 1 122 ? 6.104 11.286 45.670 1.00 36.81 122 ALA A O 1
ATOM 953 N N . SER A 1 123 ? 4.815 12.884 46.575 1.00 33.00 123 SER A N 1
ATOM 954 C CA . SER A 1 123 ? 5.763 13.404 47.557 1.00 33.00 123 SER A CA 1
ATOM 955 C C . SER A 1 123 ? 5.971 12.400 48.697 1.00 33.00 123 SER A C 1
ATOM 957 O O . SER A 1 123 ? 5.002 11.986 49.332 1.00 33.00 123 SER A O 1
ATOM 959 N N . HIS A 1 124 ? 7.223 12.036 48.976 1.00 32.50 124 HIS A N 1
ATOM 960 C CA . HIS A 1 124 ? 7.600 11.218 50.130 1.00 32.50 124 HIS A CA 1
ATOM 961 C C . HIS A 1 124 ? 7.665 12.044 51.422 1.00 32.50 124 HIS A C 1
ATOM 963 O O . HIS A 1 124 ? 8.304 13.094 51.445 1.00 32.50 124 HIS A O 1
ATOM 969 N N . SER A 1 125 ? 7.115 11.487 52.504 1.00 30.81 125 SER A N 1
ATOM 970 C CA . SER A 1 125 ? 7.546 11.738 53.886 1.00 30.81 125 SER A CA 1
ATOM 971 C C . SER A 1 125 ? 7.739 10.389 54.600 1.00 30.81 125 SER A C 1
ATOM 973 O O . SER A 1 125 ? 7.039 9.434 54.255 1.00 30.81 125 SER A O 1
ATOM 975 N N . PRO A 1 126 ? 8.700 10.274 55.537 1.00 39.66 126 PRO A N 1
ATOM 976 C CA . PRO A 1 126 ? 9.209 8.992 56.014 1.00 39.66 126 PRO A CA 1
ATOM 977 C C . PRO A 1 126 ? 8.478 8.512 57.273 1.00 39.66 126 PRO A C 1
ATOM 979 O O . PRO A 1 126 ? 8.127 9.319 58.132 1.00 39.66 126 PRO A O 1
ATOM 982 N N . GLY A 1 127 ? 8.311 7.197 57.414 1.00 29.38 127 GLY A N 1
ATOM 983 C CA . GLY A 1 127 ? 7.834 6.604 58.660 1.00 29.38 127 GLY A CA 1
ATOM 984 C C . GLY A 1 127 ? 7.404 5.147 58.534 1.00 29.38 127 GLY A C 1
ATOM 985 O O . GLY A 1 127 ? 6.342 4.859 58.002 1.00 29.38 127 GLY A O 1
ATOM 986 N N . ASP A 1 128 ? 8.239 4.291 59.111 1.00 30.48 128 ASP A N 1
ATOM 987 C CA . ASP A 1 128 ? 7.945 2.993 59.716 1.00 30.48 128 ASP A CA 1
ATOM 988 C C . ASP A 1 128 ? 7.880 1.697 58.888 1.00 30.48 128 ASP A C 1
ATOM 990 O O . ASP A 1 128 ? 7.269 1.535 57.836 1.00 30.48 128 ASP A O 1
ATOM 994 N N . SER A 1 129 ? 8.620 0.754 59.463 1.00 34.97 129 SER A N 1
ATOM 995 C CA . SER A 1 129 ? 9.000 -0.580 59.042 1.00 34.97 129 SER A CA 1
ATOM 996 C C . SER A 1 129 ? 7.894 -1.632 59.158 1.00 34.97 129 SER A C 1
ATOM 998 O O . SER A 1 129 ? 7.031 -1.548 60.027 1.00 34.97 129 SER A O 1
ATOM 1000 N N . ASN A 1 130 ? 8.129 -2.733 58.430 1.00 29.88 130 ASN A N 1
ATOM 1001 C CA . ASN A 1 130 ? 7.665 -4.108 58.666 1.00 29.88 130 ASN A CA 1
ATOM 1002 C C . ASN A 1 130 ? 6.319 -4.530 58.030 1.00 29.88 130 ASN A C 1
ATOM 1004 O O . ASN A 1 130 ? 5.253 -4.405 58.617 1.00 29.88 130 ASN A O 1
ATOM 1008 N N . SER A 1 131 ? 6.374 -5.193 56.871 1.00 33.62 131 SER A N 1
ATOM 1009 C CA . SER A 1 131 ? 6.137 -6.647 56.787 1.00 33.62 131 SER A CA 1
ATOM 1010 C C . SER A 1 131 ? 6.141 -7.134 55.335 1.00 33.62 131 SER A C 1
ATOM 1012 O O . SER A 1 131 ? 5.568 -6.542 54.424 1.00 33.62 131 SER A O 1
ATOM 1014 N N . SER A 1 132 ? 6.838 -8.244 55.135 1.00 35.75 132 SER A N 1
ATOM 1015 C CA . SER A 1 132 ? 6.921 -8.999 53.895 1.00 35.75 132 SER A CA 1
ATOM 1016 C C . SER A 1 132 ? 5.574 -9.644 53.571 1.00 35.75 132 SER A C 1
ATOM 1018 O O . SER A 1 132 ? 5.023 -10.379 54.386 1.00 35.75 132 SER A O 1
ATOM 1020 N N . SER A 1 133 ? 5.058 -9.423 52.364 1.00 32.69 133 SER A N 1
ATOM 1021 C CA . SER A 1 133 ? 3.979 -10.223 51.770 1.00 32.69 133 SER A CA 1
ATOM 1022 C C . SER A 1 133 ? 4.119 -10.195 50.253 1.00 32.69 133 SER A C 1
ATOM 1024 O O . SER A 1 133 ? 3.638 -9.301 49.563 1.00 32.69 133 SER A O 1
ATOM 1026 N N . THR A 1 134 ? 4.844 -11.176 49.730 1.00 34.25 134 THR A N 1
ATOM 1027 C CA . THR A 1 134 ? 5.003 -11.441 48.304 1.00 34.25 134 THR A CA 1
ATOM 1028 C C . THR A 1 134 ? 3.710 -12.019 47.730 1.00 34.25 134 THR A C 1
ATOM 1030 O O . THR A 1 134 ? 3.442 -13.211 47.850 1.00 34.25 134 THR A O 1
ATOM 1033 N N . THR A 1 135 ? 2.926 -11.202 47.029 1.00 35.50 135 THR A N 1
ATOM 1034 C CA . THR A 1 135 ? 1.957 -11.705 46.046 1.00 35.50 135 THR A CA 1
ATOM 1035 C C . THR A 1 135 ? 2.532 -11.472 44.652 1.00 35.50 135 THR A C 1
ATOM 1037 O O . THR A 1 135 ? 2.544 -10.367 44.119 1.00 35.50 135 THR A O 1
ATOM 1040 N N . LYS A 1 136 ? 3.102 -12.533 44.068 1.00 36.25 136 LYS A N 1
ATOM 1041 C CA . LYS A 1 136 ? 3.526 -12.551 42.663 1.00 36.25 136 LYS A CA 1
ATOM 1042 C C . LYS A 1 136 ? 2.276 -12.522 41.779 1.00 36.25 136 LYS A C 1
ATOM 1044 O O . LYS A 1 136 ? 1.693 -13.569 41.512 1.00 36.25 136 LYS A O 1
ATOM 1049 N N . LEU A 1 137 ? 1.887 -11.345 41.302 1.00 37.38 137 LEU A N 1
ATOM 1050 C CA . LEU A 1 137 ? 1.033 -11.226 40.123 1.00 37.38 137 LEU A CA 1
ATOM 1051 C C . LEU A 1 137 ? 1.897 -11.523 38.892 1.00 37.38 137 LEU A C 1
ATOM 1053 O O . LEU A 1 137 ? 2.751 -10.729 38.506 1.00 37.38 137 LEU A O 1
ATOM 1057 N N . HIS A 1 138 ? 1.707 -12.706 38.305 1.00 40.25 138 HIS A N 1
ATOM 1058 C CA . HIS A 1 138 ? 2.237 -13.042 36.984 1.00 40.25 138 HIS A CA 1
ATOM 1059 C C . HIS A 1 138 ? 1.487 -12.211 35.932 1.00 40.25 138 HIS A C 1
ATOM 1061 O O . HIS A 1 138 ? 0.479 -12.643 35.381 1.00 40.25 138 HIS A O 1
ATOM 1067 N N . GLY A 1 139 ? 1.967 -10.995 35.682 1.00 36.28 139 GLY A N 1
ATOM 1068 C CA . GLY A 1 139 ? 1.647 -10.220 34.490 1.00 36.28 139 GLY A CA 1
ATOM 1069 C C . GLY A 1 139 ? 2.852 -10.254 33.562 1.00 36.28 139 GLY A C 1
ATOM 1070 O O . GLY A 1 139 ? 3.889 -9.678 33.876 1.00 36.28 139 GLY A O 1
ATOM 1071 N N . HIS A 1 140 ? 2.745 -10.959 32.439 1.00 39.88 140 HIS A N 1
ATOM 1072 C CA . HIS A 1 140 ? 3.768 -10.947 31.399 1.00 39.88 140 HIS A CA 1
ATOM 1073 C C . HIS A 1 140 ? 3.668 -9.611 30.647 1.00 39.88 140 HIS A C 1
ATOM 1075 O O . HIS A 1 140 ? 2.867 -9.466 29.726 1.00 39.88 140 HIS A O 1
ATOM 1081 N N . PHE A 1 141 ? 4.431 -8.610 31.084 1.00 38.53 141 PHE A N 1
ATOM 1082 C CA . PHE A 1 141 ? 4.560 -7.337 30.381 1.00 38.53 141 PHE A CA 1
ATOM 1083 C C . PHE A 1 141 ? 5.722 -7.4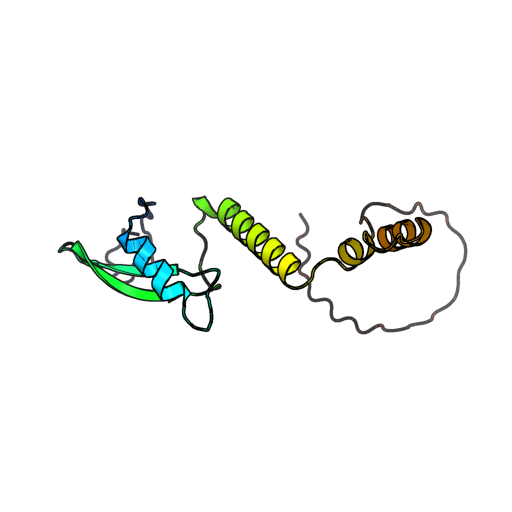43 29.390 1.00 38.53 141 PHE A C 1
ATOM 1085 O O . PHE A 1 141 ? 6.882 -7.479 29.787 1.00 38.53 141 PHE A O 1
ATOM 1092 N N . SER A 1 142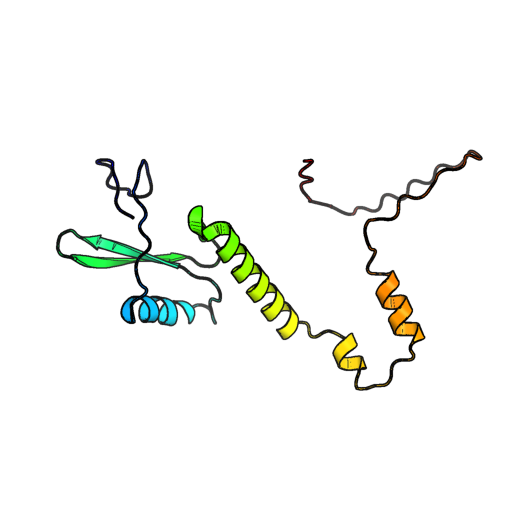 ? 5.408 -7.524 28.097 1.00 39.75 142 SER A N 1
ATOM 1093 C CA . SER A 1 142 ? 6.388 -7.353 27.023 1.00 39.75 142 SER A CA 1
ATOM 1094 C C . SER A 1 142 ? 6.204 -5.956 26.446 1.00 39.75 142 SER A C 1
ATOM 1096 O O . SER A 1 142 ? 5.406 -5.759 25.533 1.00 39.75 142 SER A O 1
ATOM 1098 N N . GLY A 1 143 ? 6.916 -4.984 27.008 1.00 36.69 143 GLY A N 1
ATOM 1099 C CA . GLY A 1 143 ? 6.997 -3.625 26.489 1.00 36.69 143 GLY A CA 1
ATOM 1100 C C . GLY A 1 143 ? 8.448 -3.167 26.501 1.00 36.69 143 GLY A C 1
ATOM 1101 O O . GLY A 1 143 ? 9.110 -3.240 27.534 1.00 36.69 143 GLY A O 1
ATOM 1102 N N . ILE A 1 144 ? 8.944 -2.738 25.343 1.00 43.06 144 ILE A N 1
ATOM 1103 C CA . ILE A 1 144 ? 10.258 -2.112 25.193 1.00 43.06 144 ILE A CA 1
ATOM 1104 C C . ILE A 1 144 ? 10.144 -0.693 25.755 1.00 43.06 144 ILE A C 1
ATOM 1106 O O . ILE A 1 144 ? 9.369 0.110 25.237 1.00 43.06 144 ILE A O 1
ATOM 1110 N N . ILE A 1 145 ? 10.902 -0.392 26.809 1.00 40.06 145 ILE A N 1
ATOM 1111 C CA . ILE A 1 145 ? 11.129 0.983 27.257 1.00 40.06 145 ILE A CA 1
ATOM 1112 C C . ILE A 1 145 ? 12.254 1.538 26.383 1.00 40.06 145 ILE A C 1
ATOM 1114 O O . ILE A 1 145 ? 13.384 1.056 26.443 1.00 40.06 145 ILE A O 1
ATOM 1118 N N . LEU A 1 146 ? 11.928 2.505 25.529 1.00 41.84 146 LEU A N 1
ATOM 1119 C CA . LEU A 1 146 ? 12.925 3.382 24.928 1.00 41.84 146 LEU A CA 1
ATOM 1120 C C . LEU A 1 146 ? 13.132 4.528 25.914 1.00 41.84 146 LEU A C 1
ATOM 1122 O O . LEU A 1 146 ? 12.307 5.437 25.983 1.00 41.84 146 LEU A O 1
ATOM 1126 N N . ASP A 1 147 ? 14.194 4.438 26.709 1.00 46.75 147 ASP A N 1
ATOM 1127 C CA . ASP A 1 147 ? 14.700 5.604 27.422 1.00 46.75 147 ASP A CA 1
ATOM 1128 C C . ASP A 1 147 ? 15.372 6.540 26.408 1.00 46.75 147 ASP A C 1
ATOM 1130 O O . ASP A 1 147 ? 16.056 6.097 25.481 1.00 46.75 147 ASP A O 1
ATOM 1134 N N . ASN A 1 148 ? 15.079 7.826 26.578 1.00 38.00 148 ASN A N 1
ATOM 1135 C CA . ASN A 1 148 ? 15.463 8.948 25.725 1.00 38.00 148 ASN A CA 1
ATOM 1136 C C . ASN A 1 148 ? 16.947 9.313 25.866 1.00 38.00 148 ASN A C 1
ATOM 1138 O O . ASN A 1 148 ? 17.435 9.324 27.020 1.00 38.00 148 ASN A O 1
#

InterPro domains:
  IPR001359 Synapsin [PR01368] (3-19)
  IPR001359 Synapsin [PR01368] (22-43)
  IPR020898 Synapsin, ATP-binding domain [PF02750] (1-87)

Radius of gyration: 25.96 Å; chains: 1; bounding box: 54×26×83 Å